Protein AF-A0A8T1S294-F1 (afdb_monomer_lite)

Radius of gyration: 11.42 Å; chains: 1; bounding box: 28×18×27 Å

Secondary structure (DSSP, 8-state):
-HHHHHHHHHHT--S-S----TTTT----S--S-S-B---S--SSGGGSPBP-

Foldseek 3Di:
DLLQLLVCQLVVVHGDPDDDDDQPVHDDDDDDPADDFDHPNPDNHSVVTDGDD

Sequence (53 aa):
MADANVVCKQLGCGSAVSAPGEAAFGNGTGPIWVETLNCRGTESSLWDCPAKP

Organism: Chelydra serpentina (NCBI:txid8475)

InterPro domains:
  IPR001190 SRCR domain [PF00530] (2-52)
  IPR001190 SRCR domain [PR00258] (4-14)
  IPR001190 SRCR domain [PR00258] (35-49)
  IPR001190 SRCR domain [PS50287] (1-53)
  IPR001190 SRCR domain [SM00202] (1-53)
  IPR036772 SRCR-like domain superfamily [G3DSA:3.10.250.10] (1-53)
  IPR036772 SRCR-like domain superfamily [SSF56487] (1-52)

Structure (mmCIF, N/CA/C/O backbone):
data_AF-A0A8T1S294-F1
#
_entry.id   AF-A0A8T1S294-F1
#
loop_
_atom_site.group_PDB
_atom_site.id
_atom_site.type_symbol
_atom_site.label_atom_id
_atom_site.label_alt_id
_atom_site.label_comp_id
_atom_site.label_asym_id
_atom_site.label_entity_id
_atom_site.label_seq_id
_atom_site.pdbx_PDB_ins_code
_atom_site.Cartn_x
_atom_site.Cartn_y
_atom_site.Cartn_z
_atom_site.occupancy
_atom_site.B_iso_or_equiv
_atom_site.auth_seq_id
_atom_site.auth_comp_id
_atom_site.auth_asym_id
_atom_site.auth_atom_id
_atom_site.pdbx_PDB_model_num
ATOM 1 N N . MET A 1 1 ? -0.282 -9.470 1.778 1.00 91.06 1 MET A N 1
ATOM 2 C CA . MET A 1 1 ? -1.764 -9.590 1.856 1.00 91.06 1 MET A CA 1
ATOM 3 C C . MET A 1 1 ? -2.378 -8.431 2.627 1.00 91.06 1 MET A C 1
ATOM 5 O O . MET A 1 1 ? -3.372 -7.884 2.174 1.00 91.06 1 MET A O 1
ATOM 9 N N . ALA A 1 2 ? -1.792 -8.038 3.764 1.00 95.00 2 ALA A N 1
ATOM 10 C CA . ALA A 1 2 ? -2.241 -6.872 4.522 1.00 95.00 2 ALA A CA 1
ATOM 11 C C . ALA A 1 2 ? -2.230 -5.580 3.684 1.00 95.00 2 ALA A C 1
ATOM 13 O O . ALA A 1 2 ? -3.214 -4.850 3.715 1.00 95.00 2 ALA A O 1
ATOM 14 N N . ASP A 1 3 ? -1.197 -5.357 2.865 1.00 94.94 3 ASP A N 1
ATOM 15 C CA . ASP A 1 3 ? -1.095 -4.146 2.032 1.00 94.94 3 ASP A CA 1
ATOM 16 C C . ASP A 1 3 ? -2.244 -4.051 1.021 1.00 94.94 3 ASP A C 1
ATOM 18 O O . ASP A 1 3 ? -2.934 -3.038 0.944 1.00 94.94 3 ASP A O 1
ATOM 22 N N . ALA A 1 4 ? -2.538 -5.151 0.321 1.00 95.75 4 ALA A N 1
ATOM 23 C CA . ALA A 1 4 ? -3.670 -5.221 -0.601 1.00 95.75 4 ALA A CA 1
ATOM 24 C C . ALA A 1 4 ? -5.015 -4.986 0.108 1.00 95.75 4 ALA A C 1
ATOM 26 O O . ALA A 1 4 ? -5.885 -4.316 -0.442 1.00 95.75 4 ALA A O 1
ATOM 27 N N . ASN A 1 5 ? -5.184 -5.480 1.340 1.00 96.25 5 ASN A N 1
ATOM 28 C CA . ASN A 1 5 ? -6.391 -5.219 2.130 1.00 96.25 5 ASN A CA 1
ATOM 29 C C . ASN A 1 5 ? -6.563 -3.732 2.455 1.00 96.25 5 ASN A C 1
ATOM 31 O O . ASN A 1 5 ? -7.680 -3.224 2.353 1.00 96.25 5 ASN A O 1
ATOM 35 N N . VAL A 1 6 ? -5.481 -3.029 2.804 1.00 96.69 6 VAL A N 1
ATOM 36 C CA . VAL A 1 6 ? -5.524 -1.576 3.027 1.00 96.69 6 VAL A CA 1
ATOM 37 C C . VAL A 1 6 ? -5.934 -0.853 1.743 1.00 96.69 6 VAL A C 1
ATOM 39 O O . VAL A 1 6 ? -6.821 -0.005 1.795 1.00 96.69 6 VAL A O 1
ATOM 42 N N . VAL A 1 7 ? -5.389 -1.239 0.582 1.00 95.69 7 VAL A N 1
ATOM 43 C CA . VAL A 1 7 ? -5.769 -0.653 -0.720 1.00 95.69 7 VAL A CA 1
ATOM 44 C C . VAL A 1 7 ? -7.240 -0.894 -1.049 1.00 95.69 7 VAL A C 1
ATOM 46 O O . VAL A 1 7 ? -7.957 0.048 -1.382 1.00 95.69 7 VAL A O 1
ATOM 49 N N . CYS A 1 8 ? -7.721 -2.137 -0.950 1.00 96.56 8 CYS A N 1
ATOM 50 C CA . CYS A 1 8 ? -9.115 -2.455 -1.265 1.00 96.56 8 CYS A CA 1
ATOM 51 C C . CYS A 1 8 ? -10.088 -1.741 -0.319 1.00 96.56 8 CYS A C 1
ATOM 53 O O . CYS A 1 8 ? -11.128 -1.258 -0.769 1.00 96.56 8 CYS A O 1
ATOM 55 N N . LYS A 1 9 ? -9.730 -1.602 0.963 1.00 95.31 9 LYS A N 1
ATOM 56 C CA . LYS A 1 9 ? -10.487 -0.804 1.933 1.00 95.31 9 LYS A CA 1
ATOM 57 C C . LYS A 1 9 ? -10.484 0.682 1.564 1.00 95.31 9 LYS A C 1
ATOM 59 O O . LYS A 1 9 ? -11.551 1.288 1.544 1.00 95.31 9 LYS A O 1
ATOM 64 N N . GLN A 1 10 ? -9.321 1.247 1.232 1.00 96.25 10 GLN A N 1
ATOM 65 C CA . GLN A 1 10 ? -9.164 2.650 0.832 1.00 96.25 10 GLN A CA 1
ATOM 66 C C . GLN A 1 10 ? -9.989 2.993 -0.420 1.00 96.25 10 GLN A C 1
ATOM 68 O O . GLN A 1 10 ? -10.560 4.078 -0.500 1.00 96.25 10 GLN A O 1
ATOM 73 N N . LEU A 1 11 ? -10.072 2.072 -1.385 1.00 96.75 11 LEU A N 1
ATOM 74 C CA . LEU A 1 11 ? -10.811 2.252 -2.641 1.00 96.75 11 LEU A CA 1
ATOM 75 C C . LEU A 1 11 ? -12.290 1.828 -2.565 1.00 96.75 11 LEU A C 1
ATOM 77 O O . LEU A 1 11 ? -13.030 2.031 -3.525 1.00 96.75 11 LEU A O 1
ATOM 81 N N . GLY A 1 12 ? -12.738 1.236 -1.453 1.00 96.00 12 GLY A N 1
ATOM 82 C CA . GLY A 1 12 ? -14.119 0.764 -1.295 1.00 96.00 12 GLY A CA 1
ATOM 83 C C . GLY A 1 12 ? -14.450 -0.519 -2.071 1.00 96.00 12 GLY A C 1
ATOM 84 O O . GLY A 1 12 ? -15.615 -0.785 -2.350 1.00 96.00 12 GLY A O 1
ATOM 85 N N . CYS A 1 13 ? -13.448 -1.332 -2.409 1.00 95.81 13 CYS A N 1
ATOM 86 C CA . CYS A 1 13 ? -13.604 -2.580 -3.167 1.00 95.81 13 CYS A CA 1
ATOM 87 C C . CYS A 1 13 ? -13.901 -3.814 -2.289 1.00 95.81 13 CYS A C 1
ATOM 89 O O . CYS A 1 13 ? -14.003 -4.922 -2.809 1.00 95.81 13 CYS A O 1
ATOM 91 N N . GLY A 1 14 ? -14.019 -3.6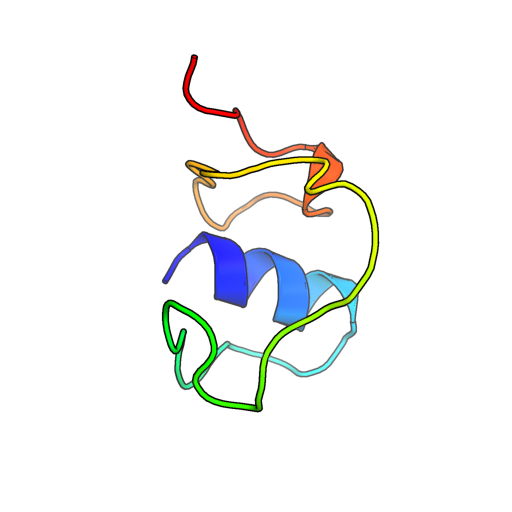50 -0.967 1.00 92.62 14 GLY A N 1
ATOM 92 C CA . GLY A 1 14 ? -14.196 -4.752 -0.015 1.00 92.62 14 GLY A CA 1
ATOM 93 C C . GLY A 1 14 ? -12.866 -5.360 0.444 1.00 92.62 14 GLY A C 1
ATOM 94 O O . GLY A 1 14 ? -11.872 -4.651 0.589 1.00 92.62 14 GLY A O 1
ATOM 95 N N . SER A 1 15 ? -12.849 -6.666 0.720 1.00 94.25 15 SER A N 1
ATOM 96 C CA . SER A 1 15 ? -11.638 -7.388 1.141 1.00 94.25 15 SER A CA 1
ATOM 97 C C . SER A 1 15 ? -10.794 -7.820 -0.057 1.00 94.25 15 SER A C 1
ATOM 99 O O . SER A 1 15 ? -11.330 -8.248 -1.080 1.00 94.25 15 SER A O 1
ATOM 101 N N . ALA A 1 16 ? -9.469 -7.756 0.077 1.00 95.88 16 ALA A N 1
ATOM 102 C CA . ALA A 1 16 ? -8.564 -8.203 -0.971 1.00 95.88 16 ALA A CA 1
ATOM 103 C C . ALA A 1 16 ? -8.637 -9.726 -1.140 1.00 95.88 16 ALA A C 1
ATOM 105 O O . ALA A 1 16 ? -8.506 -10.484 -0.179 1.00 95.88 16 ALA A O 1
ATOM 106 N N . VAL A 1 17 ? -8.809 -10.167 -2.386 1.00 96.50 17 VAL A N 1
ATOM 107 C CA . VAL A 1 17 ? -8.839 -11.593 -2.753 1.00 96.50 17 VAL A CA 1
ATOM 108 C C . VAL A 1 17 ? -7.437 -12.109 -3.081 1.00 96.50 17 VAL A C 1
ATOM 110 O O . VAL A 1 17 ? -7.122 -13.272 -2.847 1.00 96.50 17 VAL A O 1
ATOM 113 N N . SER A 1 18 ? -6.578 -11.247 -3.625 1.00 95.44 18 SER A N 1
ATOM 114 C CA . SER A 1 18 ? -5.204 -11.585 -3.986 1.00 95.44 18 SER A CA 1
ATOM 115 C C . SER A 1 18 ? -4.295 -10.359 -3.901 1.00 95.44 18 SER A C 1
ATOM 117 O O . SER A 1 18 ? -4.763 -9.221 -3.918 1.00 95.44 18 SER A O 1
ATOM 119 N N . ALA A 1 19 ? -2.992 -10.610 -3.797 1.00 94.44 19 ALA A N 1
ATOM 120 C CA . ALA A 1 19 ? -1.940 -9.600 -3.838 1.00 94.44 19 ALA A CA 1
ATOM 121 C C . ALA A 1 19 ? -0.835 -10.100 -4.785 1.00 94.44 19 ALA A C 1
ATOM 123 O O . ALA A 1 19 ? 0.147 -10.677 -4.312 1.00 94.44 19 ALA A O 1
ATOM 124 N N . PRO A 1 20 ? -1.038 -10.007 -6.111 1.00 93.81 20 PRO A N 1
ATOM 125 C CA . PRO A 1 20 ? -0.029 -10.429 -7.074 1.00 93.81 20 PRO A CA 1
ATOM 126 C C . PRO A 1 20 ? 1.227 -9.558 -6.934 1.00 93.81 20 PRO A C 1
ATOM 128 O O . PRO A 1 20 ? 1.125 -8.347 -6.750 1.00 93.81 20 PRO A O 1
ATOM 131 N N . GLY A 1 21 ? 2.399 -10.192 -6.975 1.00 90.44 21 GLY A N 1
ATOM 132 C CA . GLY A 1 21 ? 3.697 -9.517 -6.901 1.00 90.44 21 GLY A CA 1
ATOM 133 C C . GLY A 1 21 ? 4.260 -9.176 -8.277 1.00 90.44 21 GLY A C 1
ATOM 134 O O . GLY A 1 21 ? 3.722 -9.611 -9.300 1.00 90.44 21 GLY A O 1
ATOM 135 N N . GLU A 1 22 ? 5.379 -8.450 -8.281 1.00 89.38 22 GLU A N 1
ATOM 136 C CA . GLU A 1 22 ? 6.104 -8.053 -9.493 1.00 89.38 22 GLU A CA 1
ATOM 137 C C . GLU A 1 22 ? 5.182 -7.396 -10.543 1.00 89.38 22 GLU A C 1
ATOM 139 O O . GLU A 1 22 ? 4.129 -6.830 -10.243 1.00 89.38 22 GLU A O 1
ATOM 144 N N . ALA A 1 23 ? 5.562 -7.478 -11.812 1.00 91.94 23 ALA A N 1
ATOM 145 C CA . ALA A 1 23 ? 4.810 -6.948 -12.939 1.00 91.94 23 ALA A CA 1
ATOM 146 C C . ALA A 1 23 ? 3.714 -7.915 -13.445 1.00 91.94 23 ALA A C 1
ATOM 148 O O . ALA A 1 23 ? 3.595 -8.130 -14.652 1.00 91.94 23 ALA A O 1
ATOM 149 N N . ALA A 1 24 ? 2.901 -8.508 -12.560 1.00 96.12 24 ALA A N 1
ATOM 150 C CA . ALA A 1 24 ? 1.861 -9.477 -12.953 1.00 96.12 24 ALA A CA 1
ATOM 151 C C . ALA A 1 24 ? 0.851 -8.932 -13.987 1.00 96.12 24 ALA A C 1
ATOM 153 O O . ALA A 1 24 ? 0.304 -9.694 -14.782 1.00 96.12 24 ALA A O 1
ATOM 154 N N . PHE A 1 25 ? 0.627 -7.615 -13.996 1.00 94.38 25 PHE A N 1
ATOM 155 C CA . PHE A 1 25 ? -0.238 -6.915 -14.953 1.00 94.38 25 PHE A CA 1
ATOM 156 C C . PHE A 1 25 ? 0.543 -6.110 -16.008 1.00 94.38 25 PHE A C 1
ATOM 158 O O . PHE A 1 25 ? -0.041 -5.297 -16.722 1.00 94.38 25 PHE A O 1
ATOM 165 N N . GLY A 1 26 ? 1.855 -6.332 -16.120 1.00 96.19 26 GLY A N 1
ATOM 166 C CA . GLY A 1 26 ? 2.764 -5.546 -16.954 1.00 96.19 26 GLY A CA 1
ATOM 167 C C . GLY A 1 26 ? 3.579 -4.528 -16.156 1.00 96.19 26 GLY A C 1
ATOM 168 O O . GLY A 1 26 ? 3.252 -4.181 -15.021 1.00 96.19 26 GLY A O 1
ATOM 169 N N . ASN A 1 27 ? 4.691 -4.081 -16.744 1.00 94.69 27 ASN A N 1
ATOM 170 C CA . ASN A 1 27 ? 5.650 -3.216 -16.065 1.00 94.69 27 ASN A CA 1
ATOM 171 C C . ASN A 1 27 ? 5.201 -1.750 -16.104 1.00 94.69 27 ASN A C 1
ATOM 173 O O . ASN A 1 27 ? 4.818 -1.241 -17.158 1.00 94.69 27 ASN A O 1
ATOM 177 N N . GLY A 1 28 ? 5.294 -1.063 -14.966 1.00 91.25 28 GLY A N 1
ATOM 178 C CA . GLY A 1 28 ? 5.065 0.377 -14.897 1.00 91.25 28 GLY A CA 1
ATOM 179 C C . GLY A 1 28 ? 6.198 1.189 -15.535 1.00 91.25 28 GLY A C 1
ATOM 180 O O . GLY A 1 28 ? 7.296 0.687 -15.785 1.00 91.25 28 GLY A O 1
ATOM 181 N N . THR A 1 29 ? 5.934 2.475 -15.763 1.00 95.62 29 THR A N 1
ATOM 182 C CA . THR A 1 29 ? 6.927 3.473 -16.186 1.00 95.62 29 THR A CA 1
ATOM 183 C C . THR A 1 29 ? 7.006 4.594 -15.154 1.00 95.62 29 THR A C 1
ATOM 185 O O . THR A 1 29 ? 5.964 5.063 -14.699 1.00 95.62 29 THR A O 1
ATOM 188 N N . GLY A 1 30 ? 8.210 5.073 -14.836 1.00 94.12 30 GLY A N 1
ATOM 189 C CA . GLY A 1 30 ? 8.427 6.15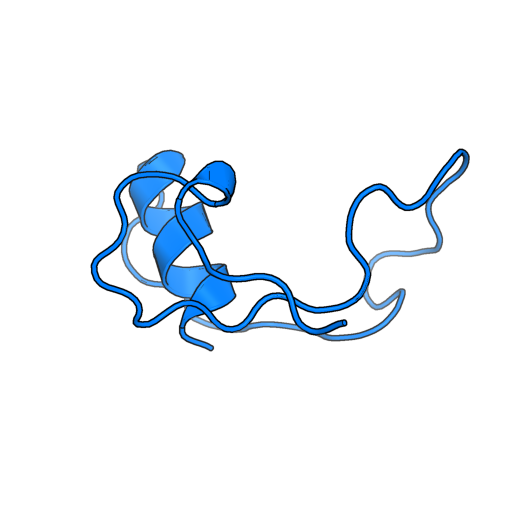2 -13.865 1.00 94.12 30 GLY A CA 1
ATOM 190 C C . GLY A 1 30 ? 9.055 5.669 -12.553 1.00 94.12 30 GLY A C 1
ATOM 191 O O . GLY A 1 30 ? 9.476 4.515 -12.465 1.00 94.12 30 GLY A O 1
ATOM 192 N N . PRO A 1 31 ? 9.179 6.558 -11.552 1.00 93.75 31 PRO A N 1
ATOM 193 C CA . PRO A 1 31 ? 9.808 6.218 -10.284 1.00 93.75 31 PRO A CA 1
ATOM 194 C C . PRO A 1 31 ? 8.932 5.269 -9.462 1.00 93.75 31 PRO A C 1
ATOM 196 O O . PRO A 1 31 ? 7.711 5.427 -9.386 1.00 93.75 31 PRO A O 1
ATOM 199 N N . ILE A 1 32 ? 9.582 4.319 -8.794 1.00 90.00 32 ILE A N 1
ATOM 200 C CA . ILE A 1 32 ? 8.965 3.522 -7.736 1.00 90.00 32 ILE A CA 1
ATOM 201 C C . ILE A 1 32 ? 9.063 4.344 -6.452 1.00 90.00 32 ILE A C 1
ATOM 203 O O . ILE A 1 32 ? 10.155 4.618 -5.964 1.00 90.00 32 ILE A O 1
ATOM 207 N N . TRP A 1 33 ? 7.919 4.781 -5.929 1.00 88.25 33 TRP A N 1
ATOM 208 C CA . TRP A 1 33 ? 7.867 5.594 -4.709 1.00 88.25 33 TRP A CA 1
ATOM 209 C C . TRP A 1 33 ? 8.080 4.764 -3.445 1.00 88.25 33 TRP A C 1
ATOM 211 O O . TRP A 1 33 ? 8.635 5.259 -2.470 1.00 88.25 33 TRP A O 1
ATOM 221 N N . VAL A 1 34 ? 7.623 3.511 -3.464 1.00 87.69 34 VAL A N 1
ATOM 222 C CA . VAL A 1 34 ? 7.761 2.560 -2.363 1.00 87.69 34 VAL A CA 1
ATOM 223 C C . VAL A 1 34 ? 7.934 1.165 -2.949 1.00 87.69 34 VAL A C 1
ATOM 225 O O . VAL A 1 34 ? 7.088 0.722 -3.723 1.00 87.69 34 VAL A O 1
ATOM 228 N N . GLU A 1 35 ? 9.010 0.474 -2.577 1.00 83.56 35 GLU A N 1
ATOM 229 C CA . GLU A 1 35 ? 9.242 -0.908 -3.012 1.00 83.56 35 GLU A CA 1
ATOM 230 C C . GLU A 1 35 ? 8.508 -1.918 -2.132 1.00 83.56 35 GLU A C 1
ATOM 232 O O . GLU A 1 35 ? 7.884 -2.847 -2.634 1.00 83.56 35 GLU A O 1
ATOM 237 N N . THR A 1 36 ? 8.578 -1.757 -0.807 1.00 87.50 36 THR A N 1
ATOM 238 C CA . THR A 1 36 ? 7.961 -2.699 0.132 1.00 87.50 36 THR A CA 1
ATOM 239 C C . THR A 1 36 ? 7.272 -1.982 1.281 1.00 87.50 36 THR A C 1
ATOM 241 O O . THR A 1 36 ? 7.893 -1.271 2.074 1.00 87.50 36 THR A O 1
ATOM 244 N N . LEU A 1 37 ? 5.978 -2.255 1.407 1.00 91.94 37 LEU A N 1
ATOM 245 C CA . LEU A 1 37 ? 5.165 -1.878 2.553 1.00 91.94 37 LEU A CA 1
ATOM 246 C C . LEU A 1 37 ? 5.049 -3.048 3.526 1.00 91.94 37 LEU A C 1
ATOM 248 O O . LEU A 1 37 ? 5.226 -4.212 3.164 1.00 91.94 37 LEU A O 1
ATOM 252 N N . ASN A 1 38 ? 4.797 -2.717 4.786 1.00 93.44 38 ASN A N 1
ATOM 253 C CA . ASN A 1 38 ? 4.579 -3.687 5.846 1.00 93.44 38 ASN A CA 1
ATOM 254 C C . ASN A 1 38 ? 3.320 -3.321 6.643 1.00 93.44 38 ASN A C 1
ATOM 256 O O . ASN A 1 38 ? 3.370 -3.156 7.866 1.00 93.44 38 ASN A O 1
ATOM 260 N N . CYS A 1 39 ? 2.201 -3.144 5.936 1.00 95.31 39 CYS A N 1
ATOM 261 C CA . CYS A 1 39 ? 0.920 -2.804 6.543 1.00 95.31 39 CYS A CA 1
ATOM 262 C C . CYS A 1 39 ? 0.494 -3.858 7.577 1.00 95.31 39 CYS A C 1
ATOM 264 O O . CYS A 1 39 ? 0.704 -5.063 7.408 1.00 95.31 39 CYS A O 1
ATOM 266 N N . ARG A 1 40 ? -0.202 -3.411 8.623 1.00 94.38 40 ARG A N 1
ATOM 267 C CA . ARG A 1 40 ? -0.880 -4.276 9.599 1.00 94.38 40 ARG A CA 1
ATOM 268 C C . ARG A 1 40 ? -2.244 -4.753 9.094 1.00 94.38 40 ARG A C 1
ATOM 270 O O . ARG A 1 40 ? -2.745 -5.768 9.570 1.00 94.38 40 ARG A O 1
ATOM 277 N N . GLY A 1 41 ? -2.837 -4.044 8.132 1.00 92.56 41 GLY A N 1
ATOM 278 C CA . GLY A 1 41 ? -4.163 -4.312 7.566 1.00 92.56 41 GLY A CA 1
ATOM 279 C C . GLY A 1 41 ? -5.288 -3.497 8.214 1.00 92.56 41 GLY A C 1
ATOM 280 O O . GLY A 1 41 ? -6.436 -3.574 7.778 1.00 92.56 41 GLY A O 1
ATOM 281 N N . THR A 1 42 ? -4.980 -2.724 9.255 1.00 93.62 42 THR A N 1
ATOM 282 C CA . THR A 1 42 ? -5.946 -1.884 9.984 1.00 93.62 42 THR A CA 1
ATOM 283 C C . THR A 1 42 ? -5.926 -0.433 9.526 1.00 93.62 42 THR A C 1
ATOM 285 O O . THR A 1 42 ? -6.863 0.310 9.825 1.00 93.62 42 THR A O 1
ATOM 288 N N . GLU A 1 43 ? -4.875 -0.044 8.808 1.00 96.62 43 GLU A N 1
ATOM 289 C CA . GLU A 1 43 ? -4.662 1.288 8.260 1.00 96.62 43 GLU A CA 1
ATOM 290 C C . GLU A 1 43 ? -5.851 1.749 7.396 1.00 96.62 43 GLU A C 1
ATOM 292 O O . GLU A 1 43 ? -6.652 0.948 6.888 1.00 96.62 43 GLU A O 1
ATOM 297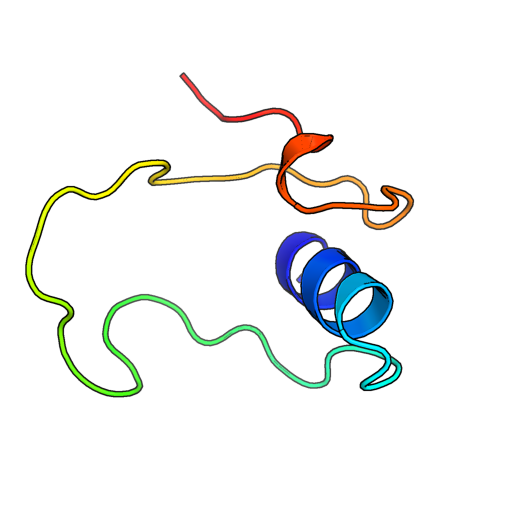 N N . SER A 1 44 ? -6.010 3.067 7.284 1.00 94.12 44 SER A N 1
ATOM 298 C CA . SER A 1 44 ? -7.054 3.684 6.457 1.00 94.12 44 SER A CA 1
ATOM 299 C C . SER A 1 44 ? -6.552 3.982 5.048 1.00 94.12 44 SER A C 1
ATOM 301 O O . SER A 1 44 ? -7.345 3.990 4.108 1.00 94.12 44 SER A O 1
ATOM 303 N N . SER A 1 45 ? -5.247 4.209 4.908 1.00 94.69 45 SER A N 1
ATOM 304 C CA . SER A 1 45 ? -4.574 4.519 3.656 1.00 94.69 45 SER A CA 1
ATOM 305 C C . SER A 1 45 ? -3.270 3.739 3.535 1.00 94.69 45 SER A C 1
ATOM 307 O O . SER A 1 45 ? -2.600 3.473 4.534 1.00 94.69 45 SER A O 1
ATOM 309 N N . LEU A 1 46 ? -2.870 3.439 2.296 1.00 93.69 46 LEU A N 1
AT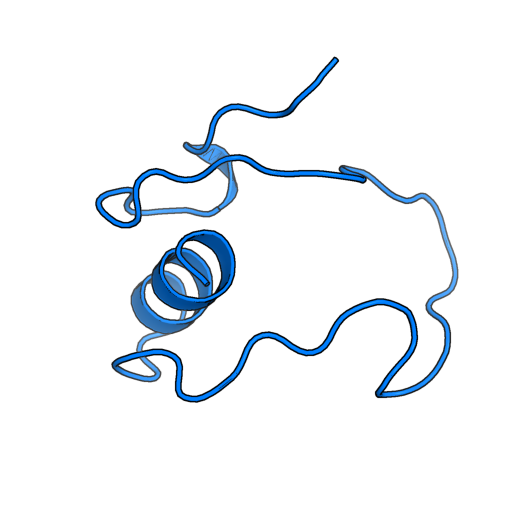OM 310 C CA . LEU A 1 46 ? -1.563 2.858 1.981 1.00 93.69 46 LEU A CA 1
ATOM 311 C C . LEU A 1 46 ? -0.405 3.697 2.563 1.00 93.69 46 LEU A C 1
ATOM 313 O O . LEU A 1 46 ? 0.617 3.155 2.974 1.00 93.69 46 LEU A O 1
ATOM 317 N N . TRP A 1 47 ? -0.588 5.018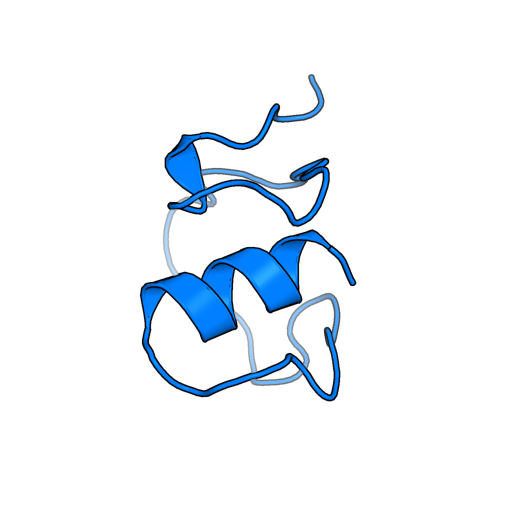 2.631 1.00 92.94 47 TRP A N 1
ATOM 318 C CA . TRP A 1 47 ? 0.408 5.966 3.141 1.00 92.94 47 TRP A CA 1
ATOM 319 C C . TRP A 1 47 ? 0.604 5.917 4.661 1.00 92.94 47 TRP A C 1
ATOM 321 O O . TRP A 1 47 ? 1.602 6.434 5.153 1.00 92.94 47 TRP A O 1
ATOM 331 N N . ASP A 1 48 ? -0.318 5.293 5.399 1.00 95.12 48 ASP A N 1
ATOM 332 C CA . ASP A 1 48 ? -0.204 5.133 6.855 1.00 95.12 48 ASP A CA 1
ATOM 333 C C . ASP A 1 48 ? 0.618 3.888 7.232 1.00 95.12 48 ASP A C 1
ATOM 335 O O . ASP A 1 48 ? 0.933 3.669 8.405 1.00 95.12 48 ASP A O 1
ATOM 339 N N . CYS A 1 49 ? 0.942 3.042 6.251 1.00 95.62 49 CYS A N 1
ATOM 340 C CA . CYS A 1 49 ? 1.682 1.817 6.486 1.00 95.62 49 CYS A CA 1
ATOM 341 C C . CYS A 1 49 ? 3.179 2.092 6.667 1.00 95.62 49 CYS A C 1
ATOM 343 O O . CYS A 1 49 ? 3.761 2.894 5.933 1.00 95.62 49 CYS A O 1
ATOM 345 N N . PRO A 1 50 ? 3.854 1.379 7.583 1.00 94.31 50 PRO A N 1
ATOM 346 C CA . PRO A 1 50 ? 5.301 1.461 7.681 1.00 94.31 50 PRO A CA 1
ATOM 347 C C . PRO A 1 50 ? 5.946 0.881 6.414 1.00 94.31 50 PRO A C 1
ATOM 349 O O . PRO A 1 50 ? 5.632 -0.237 5.996 1.00 94.31 50 PRO A O 1
ATOM 352 N N . ALA A 1 51 ? 6.870 1.634 5.824 1.00 89.56 51 ALA A N 1
ATOM 353 C CA . ALA A 1 51 ? 7.743 1.146 4.764 1.00 89.56 51 ALA A CA 1
ATOM 354 C C . ALA A 1 51 ? 8.936 0.395 5.370 1.00 89.56 51 ALA A C 1
ATOM 356 O O . ALA A 1 51 ? 9.400 0.729 6.468 1.00 89.56 51 ALA A O 1
ATOM 357 N N . LYS A 1 52 ? 9.434 -0.625 4.666 1.00 78.38 52 LYS A N 1
ATOM 358 C CA . LYS A 1 52 ? 10.751 -1.183 4.998 1.00 78.38 52 LYS A CA 1
ATOM 359 C C . LYS A 1 52 ? 11.853 -0.214 4.535 1.00 78.38 52 LYS A C 1
ATOM 361 O O . LYS A 1 52 ? 11.614 0.496 3.558 1.00 78.38 52 LYS A O 1
ATOM 366 N N . PRO A 1 53 ? 12.997 -0.155 5.249 1.00 65.2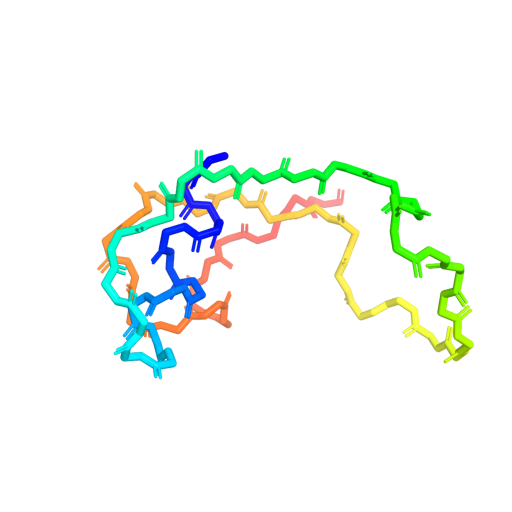5 53 PRO A N 1
ATOM 367 C CA . PRO A 1 53 ? 14.160 0.610 4.807 1.00 65.25 53 PRO A CA 1
ATOM 368 C C . PRO A 1 53 ? 14.663 0.156 3.439 1.00 65.25 53 PRO A C 1
ATOM 370 O O . PRO A 1 53 ? 14.534 -1.060 3.157 1.00 65.25 53 PRO A O 1
#

pLDDT: mean 92.86, std 5.16, range [65.25, 96.75]